Protein AF-A0A929MS91-F1 (afdb_monomer_lite)

Foldseek 3Di:
DAAEDQAFDLFVVVVLCVLPVDDHPYYHYNHDDPDQLLVLDEDDPVLLVLVLVVQVPDDWDQCVVCLVVCCVVSVHDSVNVVLSLVLCCQQQQWPADPRIIHGDDPVRGHPDDSCPGPSNVSSVRNNVRCVQRVVDDPVSVVVVSVVSVD

Sequence (150 aa):
QGLVLLEPPKQMSDFDQLVLGQDWQAFYLVLYAQESKYLAGLPQRADFAKLYRWLVSQEPFNLRARLAEISQGLAINPVQLKLMFHVFYEAGFVSIQEGQVAVQDASRHQNTNLEETAAYRAYQAAMDSEEALVFATLDQIKEYVKRIRS

Secondary structure (DSSP, 8-state):
-EEEESS--SSHHHHHHHHHSS--SEEEE----SS-HHHH-PPPHHHHHHHHHHHTTPPSEEHHHHHHHHHHHHT--HHHHHHHHHHHHHTTSEEEETTEEEEPPGGG-----GGGSHHHHHHHHHHHHHHHHTSS-HHHHHHHHHHHH-

Organism: Abiotrophia defectiva (NCBI:txid46125)

Structure (mmCIF, N/CA/C/O backbone):
data_AF-A0A929MS91-F1
#
_entry.id   AF-A0A929MS91-F1
#
loop_
_atom_site.group_PDB
_atom_site.id
_atom_site.type_symbol
_atom_site.label_atom_id
_atom_site.label_alt_id
_atom_site.label_comp_id
_atom_site.label_asym_id
_atom_site.label_entity_id
_atom_site.label_seq_id
_atom_site.pdbx_PDB_ins_code
_atom_site.Cartn_x
_atom_site.Cartn_y
_atom_site.Cartn_z
_atom_site.occupancy
_atom_site.B_iso_or_equiv
_atom_site.auth_seq_id
_atom_site.auth_comp_id
_atom_site.auth_asym_id
_atom_site.auth_atom_id
_atom_site.pdbx_PDB_model_num
ATOM 1 N N . GLN A 1 1 ? -16.829 -12.620 26.924 1.00 78.94 1 GLN A N 1
ATOM 2 C CA . GLN A 1 1 ? -15.657 -12.860 26.044 1.00 78.94 1 GLN A CA 1
ATOM 3 C C . GLN A 1 1 ? -15.252 -11.533 25.412 1.00 78.94 1 GLN A C 1
ATOM 5 O O . GLN A 1 1 ? -16.124 -10.686 25.231 1.00 78.94 1 GLN A O 1
ATOM 10 N N . GLY A 1 2 ? -13.960 -11.326 25.145 1.00 91.50 2 GLY A N 1
ATOM 11 C CA . GLY A 1 2 ? -13.440 -10.083 24.561 1.00 91.50 2 GLY A CA 1
ATOM 12 C C . GLY A 1 2 ? -12.755 -10.327 23.219 1.00 91.50 2 GLY A C 1
ATOM 13 O O . GLY A 1 2 ? -12.135 -11.374 23.042 1.00 91.50 2 GLY A O 1
ATOM 14 N N . LEU A 1 3 ? -12.870 -9.364 22.302 1.00 93.62 3 LEU A N 1
ATOM 15 C CA . LEU A 1 3 ? -12.164 -9.366 21.023 1.00 93.62 3 LEU A CA 1
ATOM 16 C C . LEU A 1 3 ? -10.785 -8.736 21.217 1.00 93.62 3 LEU A C 1
ATOM 18 O O . LEU A 1 3 ? -10.680 -7.629 21.747 1.00 93.62 3 LEU A O 1
ATOM 22 N N . VAL A 1 4 ? -9.735 -9.426 20.778 1.00 94.81 4 VAL A N 1
ATOM 23 C CA . VAL A 1 4 ? -8.357 -8.924 20.821 1.00 94.81 4 VAL A CA 1
ATOM 24 C C . VAL A 1 4 ? -7.850 -8.762 19.393 1.00 94.81 4 VAL A C 1
ATOM 26 O O . VAL A 1 4 ? -7.835 -9.734 18.640 1.00 94.81 4 VAL A O 1
ATOM 29 N N . LEU A 1 5 ? -7.417 -7.552 19.033 1.00 94.50 5 LEU A N 1
ATOM 30 C CA . LEU A 1 5 ? -6.787 -7.256 17.746 1.00 94.50 5 LEU A CA 1
ATOM 31 C C . LEU A 1 5 ? -5.347 -6.796 17.959 1.00 94.50 5 LEU A C 1
ATOM 33 O O . LEU A 1 5 ? -5.083 -5.746 18.552 1.00 94.50 5 LEU A O 1
ATOM 37 N N . LEU A 1 6 ? -4.416 -7.605 17.459 1.00 94.75 6 LEU A N 1
ATOM 38 C CA . LEU A 1 6 ? -2.981 -7.330 17.528 1.00 94.75 6 LEU A CA 1
ATOM 39 C C . LEU A 1 6 ? -2.488 -6.502 16.340 1.00 94.75 6 LEU A C 1
ATOM 41 O O . LEU A 1 6 ? -1.522 -5.763 16.479 1.00 94.75 6 LEU A O 1
ATOM 45 N N . GLU A 1 7 ? -3.184 -6.584 15.210 1.00 93.94 7 GLU A N 1
ATOM 46 C CA . GLU A 1 7 ? -2.875 -5.894 13.959 1.00 93.94 7 GLU A CA 1
ATOM 47 C C . GLU A 1 7 ? -4.171 -5.295 13.395 1.00 93.94 7 GLU A C 1
ATOM 49 O O . GLU A 1 7 ? -5.254 -5.838 13.662 1.00 93.94 7 GLU A O 1
ATOM 54 N N . PRO A 1 8 ? -4.102 -4.187 12.637 1.00 94.50 8 PRO A N 1
ATOM 55 C CA . PRO A 1 8 ? -5.259 -3.715 11.894 1.00 94.50 8 PRO A CA 1
ATOM 56 C C . PRO A 1 8 ? -5.697 -4.768 10.859 1.00 94.50 8 PRO A C 1
ATOM 58 O O . PRO A 1 8 ? -4.848 -5.423 10.245 1.00 94.50 8 PRO A O 1
ATOM 61 N N . PRO A 1 9 ? -7.011 -4.948 10.647 1.00 95.50 9 PRO A N 1
ATOM 62 C CA . PRO A 1 9 ? -7.514 -5.802 9.584 1.00 95.50 9 PRO A CA 1
ATOM 63 C C . PRO A 1 9 ? -7.093 -5.275 8.208 1.00 95.50 9 PRO A C 1
ATOM 65 O O . PRO A 1 9 ? -6.711 -4.120 8.033 1.00 95.50 9 PRO A O 1
ATOM 68 N N . LYS A 1 10 ? -7.165 -6.138 7.192 1.00 94.75 10 LYS A N 1
ATOM 69 C CA . LYS A 1 10 ? -6.790 -5.755 5.821 1.00 94.75 10 LYS A CA 1
ATOM 70 C C . LYS A 1 10 ? -7.783 -4.779 5.191 1.00 94.75 10 LYS A C 1
ATOM 72 O O . LYS A 1 10 ? -7.431 -4.088 4.245 1.00 94.75 10 LYS A O 1
ATOM 77 N N . GLN A 1 11 ? -9.012 -4.769 5.691 1.00 96.69 11 GLN A N 1
ATOM 78 C CA . GLN A 1 11 ? -10.108 -3.913 5.261 1.00 96.69 11 GLN A CA 1
ATOM 79 C C . GLN A 1 11 ? -11.139 -3.818 6.390 1.00 96.69 11 GLN A C 1
ATOM 81 O O . GLN A 1 11 ? -11.303 -4.754 7.177 1.00 96.69 11 GLN A O 1
ATOM 86 N N . MET A 1 12 ? -11.880 -2.713 6.447 1.00 96.81 12 MET A N 1
ATOM 87 C CA . MET A 1 12 ? -12.855 -2.484 7.520 1.00 96.81 12 MET A CA 1
ATOM 88 C C . MET A 1 12 ? -14.015 -3.483 7.529 1.00 96.81 12 MET A C 1
ATOM 90 O O . MET A 1 12 ? -14.523 -3.803 8.596 1.00 96.81 12 MET A O 1
ATOM 94 N N . SER A 1 13 ? -14.381 -4.068 6.389 1.00 96.56 13 SER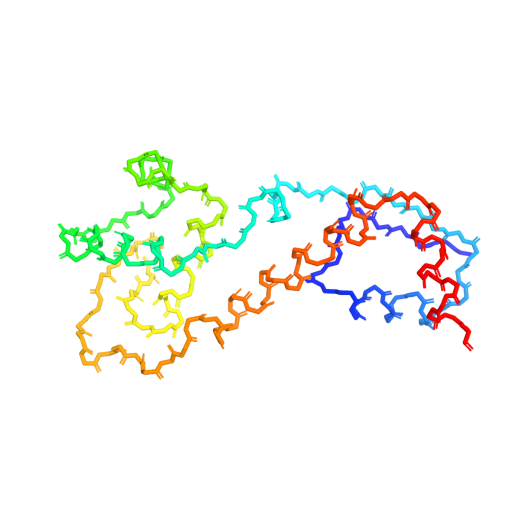 A N 1
ATOM 95 C CA . SER A 1 13 ? -15.419 -5.104 6.367 1.00 96.56 13 SER A CA 1
ATOM 96 C C . SER A 1 13 ? -15.039 -6.350 7.174 1.00 96.56 13 SER A C 1
ATOM 98 O O . SER A 1 13 ? -15.921 -7.024 7.698 1.00 96.56 13 SER A O 1
ATOM 100 N N . ASP A 1 14 ? -13.743 -6.655 7.310 1.00 96.38 14 ASP A N 1
ATOM 101 C CA . ASP A 1 14 ? -13.286 -7.767 8.151 1.00 96.38 14 ASP A CA 1
ATOM 102 C C . ASP A 1 14 ? -13.469 -7.418 9.638 1.00 96.38 14 ASP A C 1
ATOM 104 O O . ASP A 1 14 ? -13.872 -8.264 10.436 1.00 96.38 14 ASP A O 1
ATOM 108 N N . PHE A 1 15 ? -13.227 -6.154 10.010 1.00 96.12 15 PHE A N 1
ATOM 109 C CA . PHE A 1 15 ? -13.526 -5.649 11.351 1.00 96.12 15 PHE A CA 1
ATOM 110 C C . PHE A 1 15 ? -15.021 -5.749 11.653 1.00 96.12 15 PHE A C 1
ATOM 112 O O . PHE A 1 15 ? -15.399 -6.285 12.693 1.00 96.12 15 PHE A O 1
ATOM 119 N N . ASP A 1 16 ? -15.866 -5.299 10.725 1.00 96.56 16 ASP A N 1
ATOM 120 C CA . ASP A 1 16 ? -17.321 -5.319 10.872 1.00 96.56 16 ASP A CA 1
ATOM 121 C C . ASP A 1 16 ? -17.833 -6.741 11.107 1.00 96.56 16 ASP A C 1
ATOM 123 O O . ASP A 1 16 ? -18.586 -6.988 12.049 1.00 96.56 16 ASP A O 1
ATOM 127 N N . GLN A 1 17 ? -17.366 -7.704 10.309 1.00 95.88 17 GLN A N 1
ATOM 128 C CA . GLN A 1 17 ? -17.727 -9.113 10.474 1.00 95.88 17 GLN A CA 1
ATOM 129 C C . GLN A 1 17 ? -17.330 -9.656 11.851 1.00 95.88 17 GLN A C 1
ATOM 131 O O . GLN A 1 17 ? -18.125 -10.351 12.484 1.00 95.88 17 GLN A O 1
ATOM 136 N N . LEU A 1 18 ? -16.135 -9.317 12.348 1.00 94.50 18 LEU A N 1
ATOM 137 C CA . LEU A 1 18 ? -15.702 -9.716 13.688 1.00 94.50 18 LEU A CA 1
ATOM 138 C C . LEU A 1 18 ? -16.573 -9.076 14.773 1.00 94.50 18 LEU A C 1
ATOM 140 O O . LEU A 1 18 ? -16.997 -9.767 15.697 1.00 94.50 18 LEU A O 1
ATOM 144 N N . VAL A 1 19 ? -16.861 -7.776 14.668 1.00 94.50 19 VAL A N 1
ATOM 145 C CA . VAL A 1 19 ? -17.656 -7.026 15.655 1.00 94.50 19 VAL A CA 1
ATOM 146 C C . VAL A 1 19 ? -19.101 -7.524 15.724 1.00 94.50 19 VAL A C 1
ATOM 148 O O . VAL A 1 19 ? -19.666 -7.556 16.821 1.00 94.50 19 VAL A O 1
ATOM 151 N N . LEU A 1 20 ? -19.686 -7.879 14.575 1.00 94.88 20 LEU A N 1
ATOM 152 C CA . LEU A 1 20 ? -21.086 -8.295 14.433 1.00 94.88 20 LEU A CA 1
ATOM 153 C C . LEU A 1 20 ? -21.298 -9.801 14.597 1.00 94.88 20 LEU A C 1
ATOM 155 O O . LEU A 1 20 ? -22.406 -10.229 14.908 1.00 94.88 20 LEU A O 1
ATOM 159 N N . GLY A 1 21 ? -20.252 -10.610 14.427 1.00 93.50 21 GLY A N 1
ATOM 160 C CA . GLY A 1 21 ? -20.334 -12.064 14.570 1.00 93.50 21 GLY A CA 1
ATOM 161 C C . GLY A 1 21 ? -20.622 -12.539 15.997 1.00 93.50 21 GLY A C 1
ATOM 162 O O . GLY A 1 21 ? -21.024 -13.685 16.189 1.00 93.50 21 GLY A O 1
ATOM 163 N N . GLN A 1 22 ? -20.427 -11.680 17.003 1.00 90.88 22 GLN A N 1
ATOM 164 C CA . GLN A 1 22 ? -20.668 -12.007 18.405 1.00 90.88 22 GLN A CA 1
ATOM 165 C C . GLN A 1 22 ? -20.946 -10.759 19.253 1.00 90.88 22 GLN A C 1
ATOM 167 O O . GLN A 1 22 ? -20.420 -9.672 19.007 1.00 90.88 22 GLN A O 1
ATOM 172 N N . ASP A 1 23 ? -21.707 -10.937 20.335 1.00 91.31 23 ASP A N 1
ATOM 173 C CA . ASP A 1 23 ? -21.836 -9.924 21.380 1.00 91.31 23 ASP A CA 1
ATOM 174 C C . ASP A 1 23 ? -20.590 -9.877 22.290 1.00 91.31 23 ASP A C 1
ATOM 176 O O . ASP A 1 23 ? -20.481 -10.549 23.323 1.00 91.31 23 ASP A O 1
ATOM 180 N N . TRP A 1 24 ? -19.587 -9.119 21.847 1.00 94.25 24 TRP A N 1
ATOM 181 C CA . TRP A 1 24 ? -18.357 -8.876 22.602 1.00 94.25 24 TRP A CA 1
ATOM 182 C C . TRP A 1 24 ? -18.583 -7.940 23.790 1.00 94.25 24 TRP A C 1
ATOM 184 O O . TRP A 1 24 ? -19.102 -6.835 23.629 1.00 94.25 24 TRP A O 1
ATOM 194 N N . GLN A 1 25 ? -18.078 -8.344 24.959 1.00 92.75 25 GLN A N 1
ATOM 195 C CA . GLN A 1 25 ? -18.138 -7.557 26.199 1.00 92.75 25 GLN A CA 1
ATOM 196 C C . GLN A 1 25 ? -17.006 -6.527 26.310 1.00 92.75 25 GLN A C 1
ATOM 198 O O . GLN A 1 25 ? -17.111 -5.569 27.071 1.00 92.75 25 GLN A O 1
ATOM 203 N N . ALA A 1 26 ? -15.905 -6.744 25.589 1.00 93.25 26 ALA A N 1
ATOM 204 C CA . ALA A 1 26 ? -14.732 -5.882 25.609 1.00 93.25 26 ALA A CA 1
ATOM 205 C C . ALA A 1 26 ? -13.957 -5.981 24.291 1.00 93.25 26 ALA A C 1
ATOM 207 O O . ALA A 1 26 ? -13.956 -7.030 23.643 1.00 93.25 26 ALA A O 1
ATOM 208 N N . PHE A 1 27 ? -13.262 -4.898 23.948 1.00 93.88 27 PHE A N 1
ATOM 209 C CA . PHE A 1 27 ? -12.343 -4.805 22.817 1.00 93.88 27 PHE A CA 1
ATOM 210 C C . PHE A 1 27 ? -10.956 -4.421 23.337 1.00 93.88 27 PHE A C 1
ATOM 212 O O . PHE A 1 27 ? -10.825 -3.440 24.069 1.00 93.88 27 PHE A O 1
ATOM 219 N N . TYR A 1 28 ? -9.931 -5.176 22.951 1.00 94.44 28 TYR A N 1
ATOM 220 C CA . TYR A 1 28 ? -8.531 -4.906 23.270 1.00 94.44 28 TYR A CA 1
ATOM 221 C C . TYR A 1 28 ? -7.767 -4.681 21.966 1.00 94.44 28 TYR A C 1
ATOM 223 O O . TYR A 1 28 ? -7.564 -5.615 21.190 1.00 94.44 28 TYR A O 1
ATOM 231 N N . LEU A 1 29 ? -7.380 -3.431 21.713 1.00 93.56 29 LEU A N 1
ATOM 232 C CA . LEU A 1 29 ? -6.786 -2.992 20.452 1.00 93.56 29 LEU A CA 1
ATOM 233 C C . LEU A 1 29 ? -5.319 -2.608 20.681 1.00 93.56 29 LEU A C 1
ATOM 235 O O . LEU A 1 29 ? -5.044 -1.605 21.334 1.00 93.56 29 LEU A O 1
ATOM 239 N N . VAL A 1 30 ? -4.392 -3.423 20.171 1.00 92.19 30 VAL A N 1
ATOM 240 C CA . VAL A 1 30 ? -2.942 -3.135 20.164 1.00 92.19 30 VAL A CA 1
ATOM 241 C C . VAL A 1 30 ? -2.504 -2.605 18.797 1.00 92.19 30 VAL A C 1
ATOM 243 O O . VAL A 1 30 ? -1.705 -1.678 18.736 1.00 92.19 30 VAL A O 1
ATOM 246 N N . LEU A 1 31 ? -3.069 -3.167 17.722 1.00 90.75 31 LEU A N 1
ATOM 247 C CA . LEU A 1 31 ? -3.003 -2.676 16.338 1.00 90.75 31 LEU A CA 1
ATOM 248 C C . LEU A 1 31 ? -1.610 -2.217 15.871 1.00 90.75 31 LEU A C 1
ATOM 250 O O . LEU A 1 31 ? -1.408 -1.080 15.447 1.00 90.75 31 LEU A O 1
ATOM 254 N N . TYR A 1 32 ? -0.641 -3.126 15.909 1.00 88.62 32 TYR A N 1
ATOM 255 C CA . TYR A 1 32 ? 0.691 -2.872 15.381 1.00 88.62 32 TYR A CA 1
ATOM 256 C C . TYR A 1 32 ? 0.702 -2.934 13.846 1.00 88.62 32 TYR A C 1
ATOM 258 O O . TYR A 1 32 ? 0.351 -3.952 13.254 1.00 88.62 32 TYR A O 1
ATOM 266 N N . ALA A 1 33 ? 1.149 -1.855 13.200 1.00 87.12 33 ALA A N 1
ATOM 267 C CA . ALA A 1 33 ? 1.402 -1.805 11.762 1.00 87.12 33 ALA A CA 1
ATOM 268 C C . ALA A 1 33 ? 2.913 -1.682 11.510 1.00 87.12 33 ALA A C 1
ATOM 270 O O . ALA A 1 33 ? 3.488 -0.607 11.673 1.00 87.12 33 ALA A O 1
ATOM 271 N N . GLN A 1 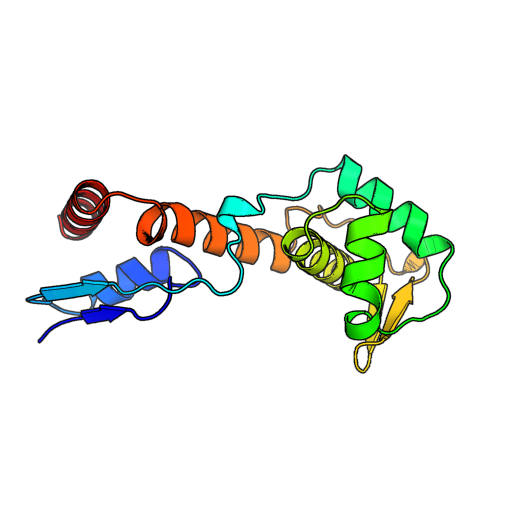34 ? 3.562 -2.786 11.116 1.00 84.94 34 GLN A N 1
ATOM 272 C CA . GLN A 1 34 ? 5.017 -2.826 10.891 1.00 84.94 34 GLN A CA 1
ATOM 273 C C . GLN A 1 34 ? 5.47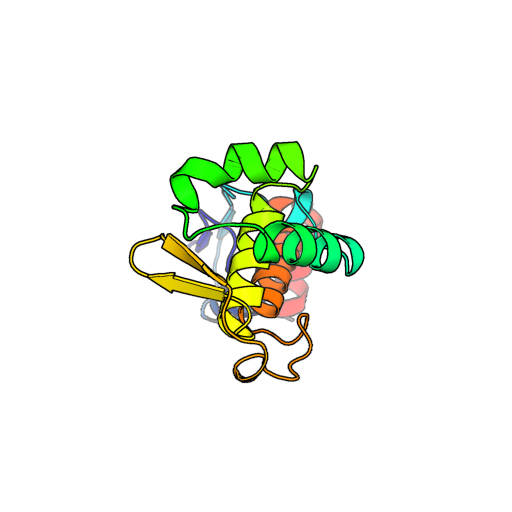8 -1.805 9.838 1.00 84.94 34 GLN A C 1
ATOM 275 O O . GLN A 1 34 ? 6.492 -1.133 10.013 1.00 84.94 34 GLN A O 1
ATOM 280 N N . GLU A 1 35 ? 4.719 -1.687 8.749 1.00 89.81 35 GLU A N 1
ATOM 281 C CA . GLU A 1 35 ? 4.898 -0.679 7.707 1.00 89.81 35 GLU A CA 1
ATOM 282 C C . GLU A 1 35 ? 3.571 0.058 7.538 1.00 89.81 35 GLU A C 1
ATOM 284 O O . GLU A 1 35 ? 2.613 -0.510 7.003 1.00 89.81 35 GLU A O 1
ATOM 289 N N . SER A 1 36 ? 3.506 1.304 8.020 1.00 94.06 36 SER A N 1
ATOM 290 C CA . SER A 1 36 ? 2.276 2.087 7.919 1.00 94.06 36 SER A CA 1
ATOM 291 C C . SER A 1 36 ? 2.042 2.540 6.483 1.00 94.06 36 SER A C 1
ATOM 293 O O . SER A 1 36 ? 2.820 3.317 5.922 1.00 94.06 36 SER A O 1
ATOM 295 N N . LYS A 1 37 ? 0.942 2.064 5.904 1.00 96.12 37 LYS A N 1
ATOM 296 C CA . LYS A 1 37 ? 0.452 2.491 4.592 1.00 96.12 37 LYS A CA 1
ATOM 297 C C . LYS A 1 37 ? -0.182 3.870 4.681 1.00 96.12 37 LYS A C 1
ATOM 299 O O . LYS A 1 37 ? 0.008 4.660 3.769 1.00 96.12 37 LYS A O 1
ATOM 304 N N . TYR A 1 38 ? -0.842 4.188 5.798 1.00 96.06 38 TYR A N 1
ATOM 305 C CA . TYR A 1 38 ? -1.431 5.512 6.023 1.00 96.06 38 TYR A CA 1
ATOM 306 C C . TYR A 1 38 ? -0.380 6.622 6.005 1.00 96.06 38 TYR A C 1
ATOM 308 O O . TYR A 1 38 ? -0.520 7.597 5.272 1.00 96.06 38 TYR A O 1
ATOM 316 N N . LEU A 1 39 ? 0.729 6.442 6.731 1.00 95.94 39 LEU A N 1
ATOM 317 C CA . LEU A 1 39 ? 1.821 7.421 6.721 1.00 95.94 39 LEU A CA 1
ATOM 318 C C . LEU A 1 39 ? 2.593 7.446 5.398 1.00 95.94 39 LEU A C 1
ATOM 320 O O . LEU A 1 39 ? 3.149 8.480 5.035 1.00 95.94 39 LEU A O 1
ATOM 324 N N . ALA A 1 40 ? 2.668 6.314 4.695 1.00 96.50 40 ALA A N 1
ATOM 325 C CA . ALA A 1 40 ? 3.318 6.250 3.392 1.00 96.50 40 ALA A CA 1
ATOM 326 C C . ALA A 1 40 ? 2.478 6.910 2.286 1.00 96.50 40 ALA A C 1
ATOM 328 O O . ALA A 1 40 ? 3.055 7.497 1.374 1.00 96.50 40 ALA A O 1
ATOM 329 N N . GLY A 1 41 ? 1.148 6.836 2.376 1.00 96.50 41 GLY A N 1
ATOM 330 C CA . GLY A 1 41 ? 0.204 7.358 1.391 1.00 96.50 41 GLY A CA 1
ATOM 331 C C . GLY A 1 41 ? 0.223 6.599 0.060 1.00 96.50 41 GLY A C 1
ATOM 332 O O . GLY A 1 41 ? 0.994 5.663 -0.150 1.00 96.50 41 GLY A O 1
ATOM 333 N N . LEU A 1 42 ? -0.602 7.039 -0.890 1.00 96.62 42 LEU A N 1
ATOM 334 C CA . LEU A 1 42 ? -0.658 6.452 -2.231 1.00 96.62 42 LEU A CA 1
ATOM 335 C C . LEU A 1 42 ? 0.399 7.039 -3.178 1.00 96.62 42 LEU A C 1
ATOM 337 O O . LEU A 1 42 ? 0.612 8.257 -3.171 1.00 96.62 42 LEU A O 1
ATOM 341 N N . PRO A 1 43 ? 1.001 6.212 -4.053 1.00 96.31 43 PRO A N 1
ATOM 342 C CA . PRO A 1 43 ? 1.827 6.707 -5.144 1.00 96.31 43 PRO A CA 1
ATOM 343 C C . PRO A 1 43 ? 0.982 7.526 -6.124 1.00 96.31 43 PRO A C 1
ATOM 345 O O . PRO A 1 43 ? -0.145 7.161 -6.464 1.00 96.31 43 PRO A O 1
ATOM 348 N N . GLN A 1 44 ? 1.551 8.620 -6.616 1.00 94.00 44 GLN A N 1
ATOM 349 C CA . GLN A 1 44 ? 0.929 9.473 -7.621 1.00 94.00 44 GLN A CA 1
ATOM 350 C C . GLN A 1 44 ? 1.254 8.975 -9.033 1.00 94.00 44 GLN A C 1
ATOM 352 O O . GLN A 1 44 ? 2.248 8.285 -9.272 1.00 94.00 44 GLN A O 1
ATOM 357 N N . ARG A 1 45 ? 0.475 9.409 -10.033 1.00 92.19 45 ARG A N 1
ATOM 358 C CA . ARG A 1 45 ? 0.749 9.095 -11.451 1.00 92.19 45 ARG A CA 1
ATOM 359 C C . ARG A 1 45 ? 2.181 9.459 -11.878 1.00 92.19 45 ARG A C 1
ATOM 361 O O . ARG A 1 45 ? 2.786 8.760 -12.691 1.00 92.19 45 ARG A O 1
ATOM 368 N N . ALA A 1 46 ? 2.730 10.541 -11.322 1.00 95.38 46 ALA A N 1
ATOM 369 C CA . ALA A 1 46 ? 4.106 10.968 -11.569 1.00 95.38 46 ALA A CA 1
ATOM 370 C C . ALA A 1 46 ? 5.146 9.966 -11.035 1.00 95.38 46 ALA A C 1
ATOM 372 O O . ALA A 1 46 ? 6.161 9.745 -11.703 1.00 95.38 46 ALA A O 1
ATOM 373 N N . ASP A 1 47 ? 4.877 9.324 -9.896 1.00 96.94 47 ASP A N 1
ATOM 374 C CA . ASP A 1 47 ? 5.754 8.313 -9.300 1.00 96.94 47 ASP A CA 1
ATOM 375 C C . ASP A 1 47 ? 5.803 7.070 -10.182 1.00 96.94 47 ASP A C 1
ATOM 377 O O . ASP A 1 47 ? 6.887 6.591 -10.514 1.00 96.94 47 ASP A O 1
ATOM 381 N N . PHE A 1 48 ? 4.648 6.591 -10.658 1.00 96.50 48 PHE A N 1
ATOM 382 C CA . PHE A 1 48 ? 4.593 5.461 -11.591 1.00 96.50 48 PHE A CA 1
ATOM 383 C C . PHE A 1 48 ? 5.373 5.748 -12.872 1.00 96.50 48 PHE A C 1
ATOM 385 O O . PHE A 1 48 ? 6.193 4.936 -13.300 1.00 96.50 48 PHE A O 1
ATOM 392 N N . ALA A 1 49 ? 5.192 6.934 -13.456 1.00 95.06 49 ALA A N 1
ATOM 393 C CA . ALA A 1 49 ? 5.951 7.335 -14.634 1.00 95.06 49 ALA A CA 1
ATOM 394 C C . ALA A 1 49 ? 7.465 7.397 -14.351 1.00 95.06 49 ALA A C 1
ATOM 396 O O . ALA A 1 49 ? 8.273 7.034 -15.208 1.00 95.06 49 ALA A O 1
ATOM 397 N N . LYS A 1 50 ? 7.861 7.849 -13.154 1.00 96.88 50 LYS A N 1
ATOM 398 C CA . LYS A 1 50 ? 9.260 7.900 -12.713 1.00 96.88 50 LYS A CA 1
ATOM 399 C C . LYS A 1 50 ? 9.858 6.500 -12.565 1.00 96.88 50 LYS A C 1
ATOM 401 O O . LYS A 1 50 ? 10.935 6.260 -13.109 1.00 96.88 50 LYS A O 1
ATOM 406 N N . LEU A 1 51 ? 9.150 5.582 -11.908 1.00 97.56 51 LEU A N 1
ATOM 407 C CA . LEU A 1 51 ? 9.578 4.192 -11.751 1.00 97.56 51 LEU A CA 1
ATOM 408 C C . LEU A 1 51 ? 9.681 3.480 -13.101 1.00 97.56 51 LEU A C 1
ATOM 410 O O . LEU A 1 51 ? 10.681 2.820 -13.356 1.00 97.56 51 LEU A O 1
ATOM 414 N N . TYR A 1 52 ? 8.695 3.650 -13.986 1.00 95.38 52 TYR A N 1
ATOM 415 C CA . TYR A 1 52 ? 8.711 3.022 -15.308 1.00 95.38 52 TYR A CA 1
ATOM 416 C C . TYR A 1 52 ? 9.909 3.483 -16.152 1.00 95.38 52 TYR A C 1
ATOM 418 O O . TYR A 1 52 ? 10.627 2.655 -16.707 1.00 95.38 52 TYR A O 1
ATOM 426 N N . ARG A 1 53 ? 10.191 4.795 -16.193 1.00 95.25 53 ARG A N 1
ATOM 427 C CA . ARG A 1 53 ? 11.374 5.330 -16.895 1.00 95.25 53 ARG A CA 1
ATOM 428 C C . ARG A 1 53 ? 12.688 4.797 -16.337 1.00 95.25 53 ARG A C 1
ATOM 430 O O . ARG A 1 53 ? 13.626 4.592 -17.097 1.00 95.25 53 ARG A O 1
ATOM 437 N N . TRP A 1 54 ? 12.769 4.617 -15.022 1.00 96.50 54 TRP A N 1
ATOM 438 C CA . TRP A 1 54 ? 13.942 4.015 -14.403 1.00 96.50 54 TRP A CA 1
ATOM 439 C C . TRP A 1 54 ? 14.054 2.531 -14.766 1.00 96.50 54 TRP A C 1
ATOM 441 O O . TRP A 1 54 ? 15.135 2.083 -15.124 1.00 96.50 54 TRP A O 1
ATOM 451 N N . LEU A 1 55 ? 12.941 1.794 -14.753 1.00 96.00 55 LEU A N 1
ATOM 452 C CA . LEU A 1 55 ? 12.887 0.356 -15.012 1.00 96.00 55 LEU A CA 1
ATOM 453 C C . LEU A 1 55 ? 13.354 -0.042 -16.410 1.00 96.00 55 LEU A C 1
ATOM 455 O O . LEU A 1 55 ? 14.102 -1.005 -16.537 1.00 96.00 55 LEU A O 1
ATOM 459 N N . VAL A 1 56 ? 12.942 0.690 -17.448 1.00 93.25 56 VAL A N 1
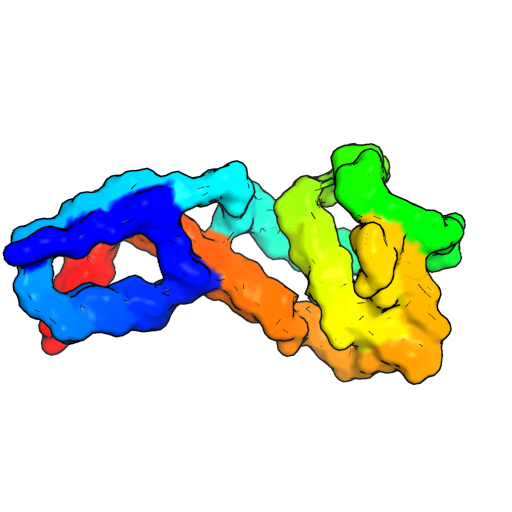ATOM 460 C CA . VAL A 1 56 ? 13.266 0.341 -18.846 1.00 93.25 56 VAL A CA 1
ATOM 461 C C . VAL A 1 56 ? 14.767 0.363 -19.161 1.00 93.25 56 VAL A C 1
ATOM 463 O O . VAL A 1 56 ? 15.170 -0.165 -20.192 1.00 93.25 56 VAL A O 1
ATOM 466 N N . SER A 1 57 ? 15.597 0.961 -18.299 1.00 92.75 57 SER A N 1
ATOM 467 C CA . SER A 1 57 ? 17.060 0.962 -18.432 1.00 92.75 57 SER A CA 1
ATOM 468 C C . SER A 1 57 ? 17.770 -0.060 -17.540 1.00 92.75 57 SER A C 1
ATOM 470 O O . SER A 1 57 ? 18.999 -0.088 -17.525 1.00 92.75 57 SER A O 1
ATOM 472 N N . GLN A 1 58 ? 17.034 -0.874 -16.777 1.00 94.75 58 GLN A N 1
ATOM 473 C CA . GLN A 1 58 ? 17.616 -1.850 -15.857 1.00 94.75 58 GLN A CA 1
ATOM 474 C C . GLN A 1 58 ? 17.694 -3.245 -16.478 1.00 94.75 58 GLN A C 1
ATOM 476 O O . GLN A 1 58 ? 16.734 -3.736 -17.072 1.00 94.75 58 GLN A O 1
ATOM 481 N N . GLU A 1 59 ? 18.813 -3.923 -16.239 1.00 94.56 59 GLU A N 1
ATOM 482 C CA . GLU A 1 59 ? 18.886 -5.382 -16.331 1.00 94.56 59 GLU A CA 1
ATOM 483 C C . GLU A 1 59 ? 18.099 -6.038 -15.181 1.00 94.56 59 GLU A C 1
ATOM 485 O O . GLU A 1 59 ? 17.856 -5.378 -14.163 1.00 94.56 59 GLU A O 1
ATOM 490 N N . PRO A 1 60 ? 17.704 -7.324 -15.296 1.00 96.06 60 PRO A N 1
ATOM 491 C CA . PRO A 1 60 ? 17.027 -8.035 -14.218 1.00 96.06 60 PRO A CA 1
ATOM 492 C C . PRO A 1 60 ? 17.767 -7.924 -12.881 1.00 96.06 60 PRO A C 1
ATOM 494 O O . PRO A 1 60 ? 18.976 -8.138 -12.802 1.00 96.06 60 PRO A O 1
ATOM 497 N N . PHE A 1 61 ? 17.045 -7.592 -11.811 1.00 96.25 61 PHE A N 1
ATOM 498 C CA . PHE A 1 61 ? 17.657 -7.309 -10.510 1.00 96.25 61 PHE A CA 1
ATOM 499 C C . PHE A 1 61 ? 16.843 -7.866 -9.346 1.00 96.25 61 PHE A C 1
ATOM 501 O O . PHE A 1 61 ? 15.624 -7.986 -9.416 1.00 96.25 61 PHE A O 1
ATOM 508 N N . ASN A 1 62 ? 17.508 -8.153 -8.225 1.00 96.69 62 ASN A N 1
ATOM 509 C CA . ASN A 1 62 ? 16.827 -8.568 -7.001 1.00 96.69 62 ASN A CA 1
ATOM 510 C C . ASN A 1 62 ? 16.183 -7.360 -6.298 1.00 96.69 62 ASN A C 1
ATOM 512 O O . ASN A 1 62 ? 16.887 -6.481 -5.792 1.00 96.69 62 ASN A O 1
ATOM 516 N N . LEU A 1 63 ? 14.848 -7.330 -6.228 1.00 94.81 63 LEU A N 1
ATOM 517 C CA . LEU A 1 63 ? 14.119 -6.205 -5.636 1.00 94.81 63 LEU A CA 1
ATOM 518 C C . LEU A 1 63 ? 14.436 -6.024 -4.153 1.00 94.81 63 LEU A C 1
ATOM 520 O O . LEU A 1 63 ? 14.611 -4.898 -3.705 1.00 94.81 63 LEU A O 1
ATOM 524 N N . AR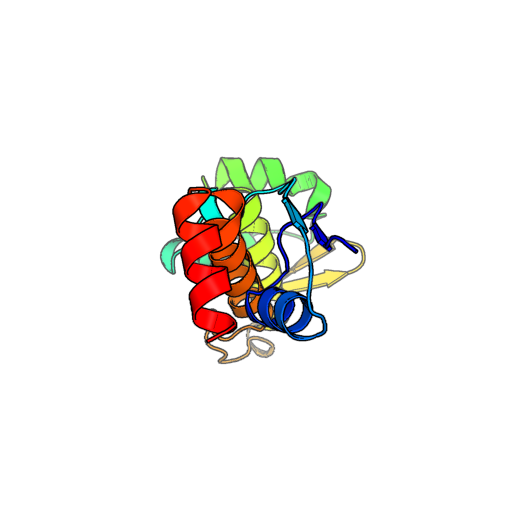G A 1 64 ? 14.543 -7.113 -3.384 1.00 93.31 64 ARG A N 1
ATOM 525 C CA . ARG A 1 64 ? 14.804 -7.028 -1.938 1.00 93.31 64 ARG A CA 1
ATOM 526 C C . ARG A 1 64 ? 16.168 -6.405 -1.655 1.00 93.31 64 ARG A C 1
ATOM 528 O O . ARG A 1 64 ? 16.274 -5.585 -0.752 1.00 93.31 64 ARG A O 1
ATOM 535 N N . ALA A 1 65 ? 17.177 -6.764 -2.446 1.00 95.56 65 ALA A N 1
ATOM 536 C CA . ALA A 1 65 ? 18.529 -6.234 -2.302 1.00 95.56 65 ALA A CA 1
ATOM 537 C C . ALA A 1 65 ? 18.627 -4.746 -2.681 1.00 95.56 65 ALA A C 1
ATOM 539 O O . ALA A 1 65 ? 19.400 -4.014 -2.070 1.00 95.56 65 ALA A O 1
ATOM 540 N N . ARG A 1 66 ? 17.839 -4.294 -3.667 1.00 96.06 66 ARG A N 1
ATOM 541 C CA . ARG A 1 66 ? 17.923 -2.926 -4.206 1.00 96.06 66 ARG A CA 1
ATOM 542 C C . ARG A 1 66 ? 16.819 -1.980 -3.735 1.00 96.06 66 ARG A C 1
ATOM 544 O O . ARG A 1 66 ? 16.883 -0.797 -4.041 1.00 96.06 66 ARG A O 1
ATOM 551 N N . LEU A 1 67 ? 15.820 -2.442 -2.979 1.00 95.69 67 LEU A N 1
ATOM 552 C CA . LEU A 1 67 ? 14.652 -1.625 -2.616 1.00 95.69 67 LEU A CA 1
ATOM 553 C C . LEU A 1 67 ? 15.042 -0.286 -1.971 1.00 95.69 67 LEU A C 1
ATOM 555 O O . LEU A 1 67 ? 14.498 0.750 -2.346 1.00 95.69 67 LEU A O 1
ATOM 559 N N . ALA A 1 68 ? 15.992 -0.303 -1.031 1.00 96.44 68 ALA A N 1
ATOM 560 C CA . ALA A 1 68 ? 16.456 0.904 -0.348 1.00 96.44 68 ALA A CA 1
ATOM 561 C C . ALA A 1 68 ? 17.178 1.872 -1.302 1.00 96.44 68 ALA A C 1
ATOM 563 O O . ALA A 1 68 ? 16.907 3.070 -1.276 1.00 96.44 68 ALA A O 1
ATOM 564 N N . GLU A 1 69 ? 18.041 1.349 -2.177 1.00 97.62 69 GLU A N 1
ATOM 565 C CA . GLU A 1 69 ? 18.750 2.119 -3.207 1.00 97.62 69 GLU A CA 1
ATOM 566 C C . GLU A 1 69 ? 17.759 2.790 -4.170 1.00 97.62 69 GLU A C 1
ATOM 568 O O . GLU A 1 69 ? 17.842 3.991 -4.420 1.00 97.62 69 GLU A O 1
ATOM 573 N N . ILE A 1 70 ? 16.776 2.031 -4.664 1.00 97.75 70 ILE A N 1
ATOM 574 C CA . ILE A 1 70 ? 15.763 2.517 -5.610 1.00 97.75 70 ILE A CA 1
ATOM 575 C C . ILE A 1 70 ? 14.870 3.565 -4.942 1.00 97.75 70 ILE A C 1
ATOM 577 O O . ILE A 1 70 ? 14.607 4.615 -5.524 1.00 97.75 70 ILE A O 1
ATOM 581 N N . SER A 1 71 ? 14.428 3.304 -3.709 1.00 97.94 71 SER A N 1
ATOM 582 C CA . SER A 1 71 ? 13.628 4.240 -2.913 1.00 97.94 71 SER A CA 1
ATOM 583 C C . SER A 1 71 ? 14.347 5.580 -2.740 1.00 97.94 71 SER A C 1
ATOM 585 O O . SER A 1 71 ? 13.752 6.626 -3.004 1.00 97.94 71 SER A O 1
ATOM 587 N N . GLN A 1 72 ? 15.637 5.560 -2.393 1.00 97.75 72 GLN A N 1
ATOM 588 C CA . GLN A 1 72 ? 16.451 6.771 -2.258 1.00 97.75 72 GLN A CA 1
ATOM 589 C C . GLN A 1 72 ? 16.666 7.476 -3.602 1.00 97.75 72 GLN A C 1
ATOM 591 O O . GLN A 1 72 ? 16.406 8.673 -3.711 1.00 97.75 72 GLN A O 1
ATOM 596 N N . GLY A 1 73 ? 17.085 6.747 -4.641 1.00 97.56 73 GLY A N 1
ATOM 597 C CA . GLY A 1 73 ? 17.369 7.317 -5.961 1.00 97.56 73 GLY A CA 1
ATOM 598 C C . GLY A 1 73 ? 16.135 7.913 -6.642 1.00 97.56 73 GLY A C 1
ATOM 599 O O . GLY A 1 73 ? 16.226 8.923 -7.343 1.00 97.56 73 GLY A O 1
ATOM 600 N N . LEU A 1 74 ? 14.959 7.328 -6.408 1.00 97.25 74 LEU A N 1
ATOM 601 C CA . LEU A 1 74 ? 13.694 7.844 -6.921 1.00 97.25 74 LEU A CA 1
ATOM 602 C C . LEU A 1 74 ? 12.973 8.769 -5.938 1.00 97.25 74 LEU A C 1
ATOM 604 O O . LEU A 1 74 ? 11.963 9.346 -6.331 1.00 97.25 74 LEU A O 1
ATOM 608 N N . ALA A 1 75 ? 13.481 8.976 -4.724 1.00 97.12 75 ALA A N 1
ATOM 609 C CA . ALA A 1 75 ? 12.809 9.744 -3.674 1.00 97.12 75 ALA A CA 1
ATOM 610 C C . ALA A 1 75 ? 11.335 9.320 -3.473 1.00 97.12 75 ALA A C 1
ATOM 612 O O . ALA A 1 75 ? 10.452 10.164 -3.351 1.00 97.12 75 ALA A O 1
ATOM 613 N N . ILE A 1 76 ? 11.079 8.008 -3.483 1.00 97.81 76 ILE A N 1
ATOM 614 C CA . ILE A 1 76 ? 9.756 7.398 -3.274 1.00 97.81 76 ILE A CA 1
ATOM 615 C C . ILE A 1 76 ? 9.811 6.610 -1.970 1.00 97.81 76 ILE A C 1
ATOM 617 O O . ILE A 1 76 ? 10.788 5.899 -1.725 1.00 97.81 76 ILE A O 1
ATOM 621 N N . ASN A 1 77 ? 8.770 6.699 -1.139 1.00 97.50 77 ASN A N 1
ATOM 622 C CA . ASN A 1 77 ? 8.706 5.944 0.110 1.00 97.50 77 ASN A CA 1
ATOM 623 C C . ASN A 1 77 ? 8.836 4.427 -0.171 1.00 97.50 77 ASN A C 1
ATOM 625 O O . ASN A 1 77 ? 8.197 3.923 -1.096 1.00 97.50 77 ASN A O 1
ATOM 629 N N . PRO A 1 78 ? 9.627 3.659 0.600 1.00 96.88 78 PRO A N 1
ATOM 630 C CA . PRO A 1 78 ? 9.833 2.235 0.329 1.00 96.88 78 PRO A CA 1
ATOM 631 C C . PRO A 1 78 ? 8.535 1.410 0.371 1.00 96.88 78 PRO A C 1
ATOM 633 O O . PRO A 1 78 ? 8.406 0.446 -0.381 1.00 96.88 78 PRO A O 1
ATOM 636 N N . VAL A 1 79 ? 7.556 1.795 1.196 1.00 97.00 79 VAL A N 1
ATOM 637 C CA . VAL A 1 79 ? 6.237 1.145 1.279 1.00 97.00 79 VAL A CA 1
ATOM 638 C C . VAL A 1 79 ? 5.426 1.410 0.004 1.00 97.00 79 VAL A C 1
ATOM 640 O O . VAL A 1 79 ? 4.866 0.474 -0.568 1.00 97.00 79 VAL A O 1
ATOM 643 N N . GLN A 1 80 ? 5.427 2.652 -0.494 1.00 97.56 80 GLN A N 1
ATOM 644 C CA . GLN A 1 80 ? 4.825 2.998 -1.790 1.00 97.56 80 GLN A CA 1
ATOM 645 C C . GLN A 1 80 ? 5.510 2.253 -2.934 1.00 97.56 80 GLN A C 1
ATOM 647 O O . GLN A 1 80 ? 4.851 1.697 -3.806 1.00 97.56 80 GLN A O 1
ATOM 652 N N . LEU A 1 81 ? 6.840 2.188 -2.914 1.00 97.75 81 LEU A N 1
ATOM 653 C CA . LEU A 1 81 ? 7.613 1.531 -3.957 1.00 97.75 81 LEU A CA 1
ATOM 654 C C . LEU A 1 81 ? 7.264 0.038 -4.063 1.00 97.75 81 LEU A C 1
ATOM 656 O O . LEU A 1 81 ? 7.075 -0.466 -5.169 1.00 97.75 81 LEU A O 1
ATOM 660 N N . LYS A 1 82 ? 7.108 -0.662 -2.929 1.00 96.88 82 LYS A N 1
ATOM 661 C CA . LYS A 1 82 ? 6.632 -2.058 -2.913 1.00 96.88 82 LYS A CA 1
ATOM 662 C C . LYS A 1 82 ? 5.260 -2.203 -3.570 1.00 96.88 82 LYS A C 1
ATOM 664 O O . LYS A 1 82 ? 5.079 -3.126 -4.363 1.00 96.88 82 LYS A O 1
ATOM 669 N N . LEU A 1 83 ? 4.323 -1.296 -3.272 1.00 97.88 83 LEU A N 1
ATOM 670 C CA . LEU A 1 83 ? 3.021 -1.272 -3.938 1.00 97.88 83 LEU A CA 1
ATOM 671 C C . LEU A 1 83 ? 3.196 -1.111 -5.449 1.00 97.88 83 LEU A C 1
ATOM 673 O O . LEU A 1 83 ? 2.651 -1.899 -6.213 1.00 97.88 83 LEU A O 1
ATOM 677 N N . MET A 1 84 ? 3.982 -0.130 -5.885 1.00 97.94 84 MET A N 1
ATOM 678 C CA . MET A 1 84 ? 4.154 0.162 -7.307 1.00 97.94 84 MET A CA 1
ATOM 679 C C . MET A 1 84 ? 4.717 -1.029 -8.088 1.00 97.94 84 MET A C 1
ATOM 681 O O . MET A 1 84 ? 4.243 -1.314 -9.185 1.00 97.94 84 MET A O 1
ATOM 685 N N . PHE A 1 85 ? 5.678 -1.764 -7.517 1.00 97.56 85 PHE A N 1
ATOM 686 C CA . PHE A 1 85 ? 6.178 -3.005 -8.116 1.00 97.56 85 PHE A CA 1
ATOM 687 C C . PHE A 1 85 ? 5.099 -4.085 -8.220 1.00 97.56 85 PHE A C 1
ATOM 689 O O . PHE A 1 85 ? 5.035 -4.777 -9.234 1.00 97.56 85 PHE A O 1
ATOM 696 N N . HIS A 1 86 ? 4.241 -4.218 -7.207 1.00 96.75 86 HIS A N 1
ATOM 697 C CA . HIS A 1 86 ? 3.125 -5.163 -7.232 1.00 96.75 86 HIS A CA 1
ATOM 698 C C . HIS A 1 86 ? 2.098 -4.784 -8.312 1.00 96.75 86 HIS A C 1
ATOM 700 O O . HIS A 1 86 ? 1.706 -5.624 -9.115 1.00 96.75 86 HIS A O 1
ATOM 706 N N . VAL A 1 87 ? 1.734 -3.503 -8.397 1.00 97.00 87 VAL A N 1
ATOM 707 C CA . VAL A 1 87 ? 0.833 -2.960 -9.425 1.00 97.00 87 VAL A CA 1
ATOM 708 C C . VAL A 1 87 ? 1.399 -3.193 -10.829 1.00 97.00 87 VAL A C 1
ATOM 710 O O . VAL A 1 87 ? 0.688 -3.645 -11.723 1.00 97.00 87 VAL A O 1
ATOM 713 N N . PHE A 1 88 ? 2.693 -2.937 -11.035 1.00 96.56 88 PHE A N 1
ATOM 714 C CA . PHE A 1 88 ? 3.362 -3.198 -12.312 1.00 96.56 88 PHE A CA 1
ATOM 715 C C . PHE A 1 88 ? 3.451 -4.680 -12.656 1.00 96.56 88 PHE A C 1
ATOM 717 O O . PHE A 1 88 ? 3.396 -5.023 -13.836 1.00 96.56 88 PHE A O 1
ATOM 724 N N . TYR A 1 89 ? 3.573 -5.549 -11.656 1.00 95.69 89 TYR A N 1
ATOM 725 C CA . TYR A 1 89 ? 3.511 -6.988 -11.861 1.00 95.69 89 TYR A CA 1
ATOM 726 C C . TYR A 1 89 ? 2.112 -7.423 -12.321 1.00 95.69 89 TYR A C 1
ATOM 728 O O . TYR A 1 89 ? 1.992 -8.088 -13.347 1.00 95.69 89 TYR A O 1
ATOM 736 N N . GLU A 1 90 ? 1.053 -6.982 -11.635 1.00 94.81 90 GLU A N 1
ATOM 737 C CA . GLU A 1 90 ? -0.335 -7.298 -12.010 1.00 94.81 90 GLU A CA 1
ATOM 738 C C . GLU A 1 90 ? -0.709 -6.760 -13.398 1.00 94.81 90 GLU A C 1
ATOM 740 O O . GLU A 1 90 ? -1.336 -7.466 -14.189 1.00 94.81 90 GLU A O 1
ATOM 745 N N . ALA A 1 91 ? -0.277 -5.540 -13.726 1.00 94.00 91 ALA A N 1
ATOM 746 C CA . ALA A 1 91 ? -0.531 -4.914 -15.024 1.00 94.00 91 ALA A CA 1
ATOM 747 C C . ALA A 1 91 ? 0.402 -5.410 -16.154 1.00 94.00 91 ALA A C 1
ATOM 749 O O . ALA A 1 91 ? 0.260 -4.993 -17.306 1.00 94.00 91 ALA A O 1
ATOM 750 N N . GLY A 1 92 ? 1.343 -6.314 -15.856 1.00 93.44 92 GLY A N 1
ATOM 751 C CA . GLY A 1 92 ? 2.208 -6.956 -16.851 1.00 93.44 92 GLY A CA 1
ATOM 752 C C . GLY A 1 92 ? 3.391 -6.114 -17.340 1.00 93.44 92 GLY A C 1
ATOM 753 O O . GLY A 1 92 ? 4.019 -6.479 -18.330 1.00 93.44 92 GLY A O 1
ATOM 754 N N . PHE A 1 93 ? 3.729 -5.013 -16.664 1.00 94.50 93 PHE A N 1
ATOM 755 C CA . PHE A 1 93 ? 4.920 -4.209 -16.973 1.00 94.50 93 PHE A CA 1
ATOM 756 C C . PHE A 1 93 ? 6.215 -4.895 -16.535 1.00 94.50 93 PHE A C 1
ATOM 758 O O . PHE A 1 93 ? 7.261 -4.712 -17.161 1.00 94.50 93 PHE A O 1
ATOM 765 N N . VAL A 1 94 ? 6.156 -5.678 -15.456 1.00 96.00 94 VAL A N 1
ATOM 766 C CA . VAL A 1 94 ? 7.296 -6.441 -14.940 1.00 96.00 94 VAL A CA 1
ATOM 767 C C . VAL A 1 94 ? 6.897 -7.877 -14.622 1.00 96.00 94 VAL A C 1
ATOM 769 O O . VAL A 1 94 ? 5.747 -8.166 -14.311 1.00 96.00 94 VAL A O 1
ATOM 772 N N . SER A 1 95 ? 7.866 -8.784 -14.642 1.00 95.44 95 SER A N 1
ATOM 773 C CA . SER A 1 95 ? 7.749 -10.108 -14.028 1.00 95.44 95 SER A CA 1
ATOM 774 C C . SER A 1 95 ? 8.561 -10.161 -12.746 1.00 95.44 95 SER A C 1
ATOM 776 O O . SER A 1 95 ? 9.635 -9.563 -12.686 1.00 95.44 95 SER A O 1
ATOM 778 N N . ILE A 1 96 ? 8.094 -10.937 -11.768 1.00 93.88 96 ILE A N 1
ATOM 779 C CA . ILE A 1 96 ? 8.833 -11.227 -10.538 1.00 93.88 96 ILE A CA 1
ATOM 780 C C . ILE A 1 96 ? 9.042 -12.740 -10.444 1.00 93.88 96 ILE A C 1
ATOM 782 O O . ILE A 1 96 ? 8.078 -13.485 -10.285 1.00 93.88 96 ILE A O 1
ATOM 786 N N . GLN A 1 97 ? 10.290 -13.197 -10.552 1.00 92.88 97 GLN A N 1
ATOM 787 C CA . GLN A 1 97 ? 10.672 -14.610 -10.432 1.00 92.88 97 GLN A CA 1
ATOM 788 C C . GLN A 1 97 ? 11.785 -14.734 -9.397 1.00 92.88 97 GLN A C 1
ATOM 790 O O . GLN A 1 97 ? 12.812 -14.081 -9.521 1.00 92.88 97 GLN A O 1
ATOM 795 N N . GLU A 1 98 ? 11.561 -15.504 -8.329 1.00 88.81 98 GLU A N 1
ATOM 796 C CA . GLU A 1 98 ? 12.530 -15.668 -7.225 1.00 88.81 98 GLU A CA 1
ATOM 797 C C . GLU A 1 98 ? 13.033 -14.331 -6.632 1.00 88.81 98 GLU A C 1
ATOM 799 O O . GLU A 1 98 ? 14.167 -14.188 -6.180 1.00 88.81 98 GLU A O 1
ATOM 804 N N . GLY A 1 99 ? 12.169 -13.309 -6.636 1.00 87.19 99 GLY A N 1
ATOM 805 C CA . GLY A 1 99 ? 12.512 -11.957 -6.185 1.00 87.19 99 GLY A CA 1
ATOM 806 C C . GLY A 1 99 ? 13.329 -11.130 -7.185 1.00 87.19 99 GLY A C 1
ATOM 807 O O . GLY A 1 99 ? 13.630 -9.973 -6.882 1.00 87.19 99 GLY A O 1
ATOM 808 N N . GLN A 1 100 ? 13.655 -11.677 -8.361 1.00 94.88 100 GLN A N 1
ATOM 809 C CA . GLN A 1 100 ? 14.184 -10.918 -9.487 1.00 94.88 100 GLN A CA 1
ATOM 810 C C . GLN A 1 100 ? 13.064 -10.249 -10.276 1.00 94.88 100 GLN A C 1
ATOM 812 O O . GLN A 1 100 ? 12.107 -10.900 -10.692 1.00 94.88 100 GLN A O 1
ATOM 817 N N . VAL A 1 101 ? 13.210 -8.946 -10.489 1.00 96.81 101 VAL A N 1
ATOM 818 C CA . VAL A 1 101 ? 12.325 -8.128 -11.312 1.00 96.81 101 VAL A CA 1
ATOM 819 C C . VAL A 1 101 ? 12.949 -7.965 -12.689 1.00 96.81 101 VAL A C 1
ATOM 821 O O . VAL A 1 101 ? 14.115 -7.593 -12.788 1.00 96.81 101 VAL A O 1
ATOM 824 N N . ALA A 1 102 ? 12.159 -8.188 -13.737 1.00 96.12 102 ALA A N 1
ATOM 825 C CA . ALA A 1 102 ? 12.538 -7.918 -15.122 1.00 96.12 102 ALA A CA 1
ATOM 826 C C . ALA A 1 102 ? 11.398 -7.199 -15.852 1.00 96.12 102 ALA A C 1
ATOM 828 O O . ALA A 1 102 ? 10.230 -7.558 -15.676 1.00 96.12 102 ALA A O 1
ATOM 829 N N . VAL A 1 103 ? 11.731 -6.195 -16.667 1.00 95.31 103 VAL A N 1
ATOM 830 C CA . VAL A 1 103 ? 10.754 -5.488 -17.509 1.00 95.31 103 VAL A CA 1
ATOM 831 C C . VAL A 1 103 ? 10.264 -6.414 -18.615 1.00 95.31 103 VAL A C 1
ATOM 833 O O . VAL A 1 103 ? 11.043 -7.159 -19.205 1.00 95.31 103 VAL A O 1
ATOM 836 N N . GLN A 1 104 ? 8.962 -6.379 -18.874 1.00 93.38 104 GLN A N 1
ATOM 837 C CA . GLN A 1 104 ? 8.324 -7.156 -19.929 1.00 93.38 104 GLN A CA 1
ATOM 838 C C . GLN A 1 104 ? 8.145 -6.317 -21.197 1.00 93.38 104 GLN A C 1
ATOM 840 O O . GLN A 1 104 ? 7.955 -5.098 -21.128 1.00 93.38 104 GLN A O 1
ATOM 845 N N . ASP A 1 105 ? 8.152 -6.993 -22.349 1.00 85.12 105 ASP A N 1
ATOM 846 C CA . ASP A 1 105 ? 7.842 -6.382 -23.640 1.00 85.12 105 ASP A CA 1
ATOM 847 C C . ASP A 1 105 ? 6.506 -5.635 -23.607 1.00 85.12 105 ASP A C 1
ATOM 849 O O . ASP A 1 105 ? 5.536 -6.087 -22.994 1.00 85.12 105 ASP A O 1
ATOM 853 N N . ALA A 1 106 ? 6.429 -4.526 -24.346 1.00 80.75 106 ALA A N 1
ATOM 854 C CA . ALA A 1 106 ? 5.227 -3.693 -24.412 1.00 80.75 106 ALA A CA 1
ATOM 855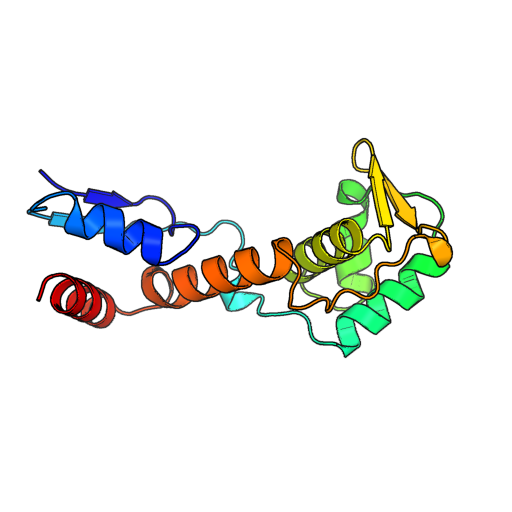 C C . ALA A 1 106 ? 3.974 -4.446 -24.889 1.00 80.75 106 ALA A C 1
ATOM 857 O O . ALA A 1 106 ? 2.856 -4.071 -24.552 1.00 80.75 106 ALA A O 1
ATOM 858 N N . SER A 1 107 ? 4.148 -5.547 -25.625 1.00 75.50 107 SER A N 1
ATOM 859 C CA . SER A 1 107 ? 3.054 -6.427 -26.048 1.00 75.50 107 SER A CA 1
ATOM 860 C C . SER A 1 107 ? 2.362 -7.160 -24.892 1.00 75.50 107 SER A C 1
ATOM 862 O O . SER A 1 107 ? 1.248 -7.647 -25.067 1.00 75.50 107 SER A O 1
ATOM 864 N N . ARG A 1 108 ? 3.004 -7.250 -23.719 1.00 76.94 108 ARG A N 1
ATOM 865 C CA . ARG A 1 108 ? 2.449 -7.852 -22.497 1.00 76.94 108 ARG A CA 1
ATOM 866 C C . ARG A 1 108 ? 1.810 -6.831 -21.561 1.00 76.94 108 ARG A C 1
ATOM 868 O O . ARG A 1 108 ? 1.219 -7.230 -20.559 1.00 76.94 108 ARG A O 1
ATOM 875 N N . HIS A 1 109 ? 1.920 -5.537 -21.872 1.00 81.31 109 HIS A N 1
ATOM 876 C CA . HIS A 1 109 ? 1.315 -4.483 -21.064 1.00 81.31 109 HIS A CA 1
ATOM 877 C C . HIS A 1 109 ? -0.195 -4.562 -21.221 1.00 81.31 109 HIS A C 1
ATOM 879 O O . HIS A 1 109 ? -0.737 -4.465 -22.323 1.00 81.31 109 HIS A O 1
ATOM 885 N N . GLN A 1 110 ? -0.882 -4.756 -20.105 1.00 78.25 110 GLN A N 1
ATOM 886 C CA . GLN A 1 110 ? -2.331 -4.723 -20.101 1.00 78.25 110 GLN A CA 1
ATOM 887 C C . GLN A 1 110 ? -2.779 -3.262 -20.135 1.00 78.25 110 GLN A C 1
ATOM 889 O O . GLN A 1 110 ? -2.192 -2.408 -19.470 1.00 78.25 110 GLN A O 1
ATOM 894 N N . ASN A 1 111 ? -3.852 -2.964 -20.869 1.00 74.94 111 ASN A N 1
ATOM 895 C CA . ASN A 1 111 ? -4.487 -1.644 -20.840 1.00 74.94 111 ASN A CA 1
ATOM 896 C C . ASN A 1 111 ? -5.351 -1.486 -19.572 1.00 74.94 111 ASN A C 1
ATOM 898 O O . ASN A 1 111 ? -6.537 -1.170 -19.642 1.00 74.94 111 ASN A O 1
ATOM 902 N N . THR A 1 112 ? -4.762 -1.808 -18.420 1.00 77.56 112 THR A N 1
ATOM 903 C CA . THR A 1 112 ? -5.405 -1.824 -17.108 1.00 77.56 112 THR A CA 1
ATOM 904 C C . THR A 1 112 ? -5.106 -0.508 -16.408 1.00 77.56 112 THR A C 1
ATOM 906 O O . THR A 1 112 ? -3.954 -0.071 -16.345 1.00 77.56 112 THR A O 1
ATOM 909 N N . ASN A 1 113 ? -6.137 0.128 -15.857 1.00 87.69 113 ASN A N 1
ATOM 910 C CA . ASN A 1 113 ? -5.947 1.275 -14.983 1.00 87.69 113 ASN A CA 1
ATOM 911 C C . ASN A 1 113 ? -5.168 0.827 -13.732 1.00 87.69 113 ASN A C 1
ATOM 913 O O . ASN A 1 113 ? -5.584 -0.097 -13.036 1.00 87.69 113 ASN A O 1
ATOM 917 N N . LEU A 1 114 ? -4.030 1.466 -13.449 1.00 90.81 114 LEU A N 1
ATOM 918 C CA . LEU A 1 114 ? -3.140 1.069 -12.350 1.00 90.81 114 LEU A CA 1
ATOM 919 C C . LEU A 1 114 ? -3.847 1.110 -10.987 1.00 90.81 114 LEU A C 1
ATOM 921 O O . LEU A 1 114 ? -3.601 0.254 -10.139 1.00 90.81 114 LEU A O 1
ATOM 925 N N . GLU A 1 115 ? -4.763 2.062 -10.805 1.00 91.00 115 GLU A N 1
ATOM 926 C CA . GLU A 1 115 ? -5.569 2.221 -9.586 1.00 91.00 115 GLU A CA 1
ATOM 927 C C . GLU A 1 115 ? -6.649 1.132 -9.450 1.00 91.00 115 GLU A C 1
ATOM 929 O O . GLU A 1 115 ? -7.170 0.875 -8.366 1.00 91.00 115 GLU A O 1
ATOM 934 N N . GLU A 1 116 ? -6.957 0.434 -10.546 1.00 91.19 116 GLU A N 1
ATOM 935 C CA . GLU A 1 116 ? -7.895 -0.686 -10.577 1.00 91.19 116 GLU A CA 1
ATOM 936 C C . GLU A 1 116 ? -7.212 -2.048 -10.432 1.00 91.19 116 GLU A C 1
ATOM 938 O O . GLU A 1 116 ? -7.860 -3.085 -10.558 1.00 91.19 116 GLU A O 1
ATOM 943 N N . THR A 1 117 ? -5.914 -2.088 -10.157 1.00 95.88 117 THR A N 1
ATOM 944 C CA . THR A 1 117 ? -5.241 -3.346 -9.818 1.00 95.88 117 THR A CA 1
ATOM 945 C C . THR A 1 117 ? -5.690 -3.843 -8.439 1.00 95.88 117 THR A C 1
ATOM 947 O O . THR A 1 117 ? -6.105 -3.063 -7.571 1.00 95.88 117 THR A O 1
ATOM 950 N N . ALA A 1 118 ? -5.656 -5.159 -8.225 1.00 96.19 118 ALA A N 1
ATOM 951 C CA . ALA A 1 118 ? -6.034 -5.748 -6.943 1.00 96.19 118 ALA A CA 1
ATOM 952 C C . ALA A 1 118 ? -5.061 -5.303 -5.844 1.00 96.19 118 ALA A C 1
ATOM 954 O O . ALA A 1 118 ? -5.503 -4.949 -4.751 1.00 96.19 118 ALA A O 1
ATOM 955 N N . ALA A 1 119 ? -3.767 -5.219 -6.164 1.00 97.12 119 ALA A N 1
ATOM 956 C CA . ALA A 1 119 ? -2.745 -4.673 -5.279 1.00 97.12 119 ALA A CA 1
ATOM 957 C C . ALA A 1 119 ? -3.056 -3.241 -4.821 1.00 97.12 119 ALA A C 1
ATOM 959 O O . ALA A 1 119 ? -2.959 -2.952 -3.627 1.00 97.12 119 ALA A O 1
ATOM 960 N N . TYR A 1 120 ? -3.457 -2.354 -5.741 1.00 97.56 120 TYR A N 1
ATOM 961 C CA . TYR A 1 120 ? -3.794 -0.968 -5.403 1.00 97.56 120 TYR A CA 1
ATOM 962 C C . TYR A 1 120 ? -5.015 -0.890 -4.489 1.00 97.56 120 TYR A C 1
ATOM 964 O O . TYR A 1 120 ? -4.954 -0.269 -3.429 1.00 97.56 120 TYR A O 1
ATOM 972 N N . ARG A 1 121 ? -6.100 -1.591 -4.840 1.00 96.88 121 ARG A N 1
ATOM 973 C CA . ARG A 1 121 ? -7.318 -1.623 -4.016 1.00 96.88 121 ARG A CA 1
ATOM 974 C C . ARG A 1 121 ? -7.082 -2.225 -2.633 1.00 96.88 121 ARG A C 1
ATOM 976 O O . ARG A 1 121 ? -7.569 -1.682 -1.647 1.00 96.88 121 ARG A O 1
ATOM 983 N N . ALA A 1 122 ? -6.311 -3.307 -2.542 1.00 97.31 122 ALA A N 1
ATOM 984 C CA . ALA A 1 122 ? -5.965 -3.923 -1.264 1.00 97.31 122 ALA A CA 1
ATOM 985 C C . ALA A 1 122 ? -5.095 -3.000 -0.397 1.00 97.31 122 ALA A C 1
ATOM 987 O O . ALA A 1 122 ? -5.272 -2.946 0.818 1.00 97.31 122 ALA A O 1
ATOM 988 N N . TYR A 1 123 ? -4.172 -2.253 -1.009 1.00 97.62 123 TYR A N 1
ATOM 989 C CA . TYR A 1 123 ? -3.366 -1.267 -0.295 1.00 97.62 123 TYR A CA 1
ATOM 990 C C . TYR A 1 123 ? -4.217 -0.116 0.230 1.00 97.62 123 TYR A C 1
ATOM 992 O O . TYR A 1 123 ? -4.074 0.241 1.396 1.00 97.62 123 TYR A O 1
ATOM 1000 N N . GLN A 1 124 ? -5.118 0.419 -0.599 1.00 97.50 124 GLN A N 1
ATOM 1001 C CA . GLN A 1 124 ? -6.063 1.458 -0.194 1.00 97.50 124 GLN A CA 1
ATOM 1002 C C . GLN A 1 124 ? -6.931 0.987 0.977 1.00 97.50 124 GLN A C 1
ATOM 1004 O O . GLN A 1 124 ? -6.995 1.665 1.992 1.00 97.50 124 GLN A O 1
ATOM 1009 N N . ALA A 1 125 ? -7.519 -0.208 0.894 1.00 97.69 125 ALA A N 1
ATOM 1010 C CA . ALA A 1 125 ? -8.367 -0.733 1.963 1.00 97.69 125 ALA A CA 1
ATOM 1011 C C . ALA A 1 125 ? -7.603 -0.933 3.286 1.00 97.69 125 ALA A C 1
ATOM 1013 O O . ALA A 1 125 ? -8.128 -0.645 4.364 1.00 97.69 125 ALA A O 1
ATOM 1014 N N . ALA A 1 126 ? -6.347 -1.381 3.212 1.00 97.00 126 ALA A N 1
ATOM 1015 C CA . ALA A 1 126 ? -5.489 -1.499 4.385 1.00 97.00 126 ALA A CA 1
ATOM 1016 C C . ALA A 1 126 ? -5.084 -0.122 4.936 1.00 97.00 126 ALA A C 1
ATOM 1018 O O . ALA A 1 126 ? -4.976 0.043 6.147 1.00 97.00 126 ALA A O 1
ATOM 1019 N N . MET A 1 127 ? -4.884 0.866 4.061 1.00 97.06 127 MET A N 1
ATOM 1020 C CA . MET A 1 127 ? -4.624 2.253 4.440 1.00 97.06 127 MET A CA 1
ATOM 1021 C C . MET A 1 127 ? -5.821 2.866 5.180 1.00 97.06 127 MET A C 1
ATOM 1023 O O . MET A 1 127 ? -5.637 3.421 6.261 1.00 97.06 127 MET A O 1
ATOM 1027 N N . ASP A 1 128 ? -7.034 2.685 4.657 1.00 96.88 128 ASP A N 1
ATOM 1028 C CA . ASP A 1 128 ? -8.281 3.140 5.286 1.00 96.88 128 ASP A CA 1
ATOM 1029 C C . ASP A 1 128 ? -8.500 2.448 6.640 1.00 96.88 128 ASP A C 1
ATOM 1031 O O . ASP A 1 128 ? -8.950 3.059 7.610 1.00 96.88 128 ASP A O 1
ATOM 1035 N N . SER A 1 129 ? -8.142 1.162 6.739 1.00 97.12 129 SER A N 1
ATOM 1036 C CA . SER A 1 129 ? -8.203 0.437 8.008 1.00 97.12 129 SER A CA 1
ATOM 1037 C C . SER A 1 129 ? -7.204 0.969 9.037 1.00 97.12 129 SER A C 1
ATOM 1039 O O . SER A 1 129 ? -7.524 1.009 10.226 1.00 97.12 129 SER A O 1
ATOM 1041 N N . GLU A 1 130 ? -5.994 1.345 8.618 1.00 97.06 130 GLU A N 1
ATOM 1042 C CA . GLU A 1 130 ? -5.018 1.988 9.500 1.00 97.06 130 GLU A CA 1
ATOM 1043 C C . GLU A 1 130 ? -5.535 3.354 9.969 1.00 97.06 130 GLU A C 1
ATOM 1045 O O . GLU A 1 130 ? -5.482 3.646 11.163 1.00 97.06 130 GLU A O 1
ATOM 1050 N N . GLU A 1 131 ? -6.094 4.166 9.070 1.00 96.25 131 GLU A N 1
ATOM 1051 C CA . GLU A 1 131 ? -6.698 5.457 9.417 1.00 96.25 131 GLU A CA 1
ATOM 1052 C C . GLU A 1 131 ? -7.799 5.301 10.476 1.00 96.25 131 GLU A C 1
ATOM 1054 O O . GLU A 1 131 ? -7.782 5.973 11.508 1.00 96.25 131 GLU A O 1
ATOM 1059 N N . ALA A 1 132 ? -8.726 4.367 10.250 1.00 95.94 132 ALA A N 1
ATOM 1060 C CA . ALA A 1 132 ? -9.911 4.188 11.081 1.00 95.94 132 ALA A CA 1
ATOM 1061 C C . ALA A 1 132 ? -9.635 3.556 12.455 1.00 95.94 132 ALA A C 1
ATOM 1063 O O . ALA A 1 132 ? -10.444 3.729 13.368 1.00 95.94 132 ALA A O 1
ATOM 1064 N N . LEU A 1 133 ? -8.538 2.804 12.608 1.00 95.88 133 LEU A N 1
ATOM 1065 C CA . LEU A 1 133 ? -8.281 2.013 13.819 1.00 95.88 133 LEU A CA 1
ATOM 1066 C C . LEU A 1 133 ? -6.944 2.325 14.500 1.00 95.88 133 LEU A C 1
ATOM 1068 O O . LEU A 1 133 ? -6.881 2.303 15.726 1.00 95.88 133 LEU A O 1
ATOM 1072 N N . VAL A 1 134 ? -5.882 2.607 13.741 1.00 95.62 134 VAL A N 1
ATOM 1073 C CA . VAL A 1 134 ? -4.539 2.884 14.288 1.00 95.62 134 VAL A CA 1
ATOM 1074 C C . VAL A 1 134 ? -4.363 4.374 14.570 1.00 95.62 134 VAL A C 1
ATOM 1076 O O . VAL A 1 134 ? -3.836 4.745 15.616 1.00 95.62 134 VAL A O 1
ATOM 1079 N N . PHE A 1 135 ? -4.806 5.230 13.645 1.00 95.12 135 PHE A N 1
ATOM 1080 C CA . PHE A 1 135 ? -4.640 6.685 13.743 1.00 95.12 135 PHE A CA 1
ATOM 1081 C C . PHE A 1 135 ? -5.880 7.414 14.278 1.00 95.12 135 PHE A C 1
ATOM 1083 O O . PHE A 1 135 ? -5.828 8.620 14.524 1.00 95.12 135 PHE A O 1
ATOM 1090 N N . ALA A 1 136 ? -6.976 6.691 14.509 1.00 94.94 136 ALA A N 1
ATOM 1091 C CA . ALA A 1 136 ? -8.180 7.219 15.129 1.00 94.94 136 ALA A CA 1
ATOM 1092 C C . ALA A 1 136 ? -8.050 7.326 16.655 1.00 94.94 136 ALA A C 1
ATOM 1094 O O . ALA A 1 136 ? -7.348 6.567 17.324 1.00 94.94 136 ALA A O 1
ATOM 1095 N N . THR A 1 137 ? -8.803 8.254 17.238 1.00 95.25 137 THR A N 1
ATOM 1096 C CA . THR A 1 137 ? -8.981 8.326 18.690 1.00 95.25 137 THR A CA 1
ATOM 1097 C C . THR A 1 137 ? -9.892 7.201 19.181 1.00 95.25 137 THR A C 1
ATOM 1099 O O . THR A 1 137 ? -10.765 6.711 18.460 1.00 95.25 137 THR A O 1
ATOM 1102 N N . LEU A 1 138 ? -9.755 6.831 20.456 1.00 94.00 138 LEU A N 1
ATOM 1103 C CA . LEU A 1 138 ? -10.610 5.813 21.070 1.00 94.00 138 LEU A CA 1
ATOM 1104 C C . LEU A 1 138 ? -12.106 6.155 20.958 1.00 94.00 138 LEU A C 1
ATOM 1106 O O . LEU A 1 138 ? -12.928 5.255 20.792 1.00 94.00 138 LEU A O 1
ATOM 1110 N N . ASP A 1 139 ? -12.470 7.436 21.034 1.00 96.12 139 ASP A N 1
ATOM 1111 C CA . ASP A 1 139 ? -13.865 7.858 20.912 1.00 96.12 139 ASP A CA 1
ATOM 1112 C C . ASP A 1 139 ? -14.387 7.694 19.481 1.00 96.12 139 ASP A C 1
ATOM 1114 O O . ASP A 1 139 ? -15.496 7.196 19.303 1.00 96.12 139 ASP A O 1
ATOM 1118 N N . GLN A 1 140 ? -13.573 7.979 18.459 1.00 96.81 140 GLN A N 1
ATOM 1119 C CA . GLN A 1 140 ? -13.931 7.693 17.063 1.00 96.81 140 GLN A CA 1
ATOM 1120 C C . GLN A 1 140 ? -14.162 6.194 16.832 1.00 96.81 140 GLN A C 1
ATOM 1122 O O . GLN A 1 140 ? -15.151 5.817 16.204 1.00 96.81 140 GLN A O 1
ATOM 1127 N N . ILE A 1 141 ? -13.306 5.334 17.394 1.00 96.25 141 ILE A N 1
ATOM 1128 C CA . ILE A 1 141 ? -13.459 3.875 17.290 1.00 96.25 141 ILE A CA 1
ATOM 1129 C C . ILE A 1 141 ? -14.738 3.410 18.003 1.00 96.25 141 ILE A C 1
ATOM 1131 O O . ILE A 1 141 ? -15.491 2.598 17.464 1.00 96.25 141 ILE A O 1
ATOM 1135 N N . LYS A 1 142 ? -15.035 3.939 19.197 1.00 95.06 142 LYS A N 1
ATOM 1136 C CA . LYS A 1 142 ? -16.280 3.624 19.919 1.00 95.06 142 LYS A CA 1
ATOM 1137 C C . LYS A 1 142 ? -17.515 4.028 19.121 1.00 95.06 142 LYS A C 1
ATOM 1139 O O . LYS A 1 142 ? -18.453 3.241 19.039 1.00 95.06 142 LYS A O 1
ATOM 1144 N N . GLU A 1 143 ? -17.528 5.230 18.552 1.00 96.38 143 GLU A N 1
ATOM 1145 C CA . GLU A 1 143 ? -18.642 5.697 17.722 1.00 96.38 143 GLU A CA 1
ATOM 1146 C C . GLU A 1 143 ? -18.799 4.847 16.459 1.00 96.38 143 GLU A C 1
ATOM 1148 O O . GLU A 1 143 ? -19.918 4.484 16.097 1.00 96.38 143 GLU A O 1
ATOM 1153 N N . TYR A 1 144 ? -17.691 4.430 15.841 1.00 95.88 144 TYR A N 1
ATOM 1154 C CA . TYR A 1 144 ? -17.723 3.484 14.730 1.00 95.88 144 TYR A CA 1
ATOM 1155 C C . TYR A 1 144 ? -18.391 2.160 15.132 1.00 95.88 144 TYR A C 1
ATOM 1157 O O . TYR A 1 144 ? -19.346 1.739 14.481 1.00 95.88 144 TYR A O 1
ATOM 1165 N N . VAL A 1 145 ? -17.945 1.538 16.233 1.00 94.75 145 VAL A N 1
ATOM 1166 C CA . VAL A 1 145 ? -18.502 0.272 16.749 1.00 94.75 145 VAL A CA 1
ATOM 1167 C C . VAL A 1 145 ? -19.986 0.406 17.100 1.00 94.75 145 VAL A C 1
ATOM 1169 O O . VAL A 1 145 ? -20.768 -0.495 16.802 1.00 94.75 145 VAL A O 1
ATOM 1172 N N . LYS A 1 146 ? -20.399 1.525 17.711 1.00 94.38 146 LYS A N 1
ATOM 1173 C CA . LYS A 1 146 ? -21.816 1.798 18.002 1.00 94.38 146 LYS A CA 1
ATOM 1174 C C . LYS A 1 146 ? -22.648 1.865 16.724 1.00 94.38 146 LYS A C 1
ATOM 1176 O O . LYS A 1 146 ? -23.701 1.244 16.671 1.00 94.38 146 LYS A O 1
ATOM 1181 N N . ARG A 1 147 ? -22.162 2.581 15.705 1.00 95.44 147 ARG A N 1
ATOM 1182 C CA . ARG A 1 147 ? -22.861 2.787 14.429 1.00 95.44 147 ARG A CA 1
ATOM 1183 C C . ARG A 1 147 ? -23.060 1.499 13.636 1.00 95.44 147 ARG A C 1
ATOM 1185 O O . ARG A 1 147 ? -24.065 1.372 12.956 1.00 95.44 147 ARG A O 1
ATOM 1192 N N . ILE A 1 148 ? -22.111 0.565 13.673 1.00 94.50 148 ILE A N 1
ATOM 1193 C CA . ILE A 1 148 ? -22.269 -0.708 12.948 1.00 94.50 148 ILE A CA 1
ATOM 1194 C C . ILE A 1 148 ? -23.151 -1.710 13.702 1.00 94.50 148 ILE A C 1
ATOM 1196 O O . ILE A 1 148 ? -23.700 -2.611 13.081 1.00 94.50 148 ILE A O 1
ATOM 1200 N N . ARG A 1 149 ? -23.293 -1.560 15.027 1.00 88.31 149 ARG A N 1
ATOM 1201 C CA . ARG A 1 149 ? -24.156 -2.401 15.875 1.00 88.31 149 ARG A CA 1
ATOM 1202 C C . ARG A 1 149 ? -25.609 -1.916 15.962 1.00 88.31 149 ARG A C 1
ATOM 1204 O O . ARG A 1 149 ? -26.435 -2.668 16.475 1.00 88.31 149 ARG A O 1
ATOM 1211 N N . SER A 1 150 ? -25.895 -0.679 15.547 1.00 81.75 150 SER A N 1
ATOM 1212 C CA . SER A 1 150 ? -27.244 -0.093 15.515 1.00 81.75 150 SER A CA 1
ATOM 1213 C C . SER A 1 150 ? -28.004 -0.500 14.263 1.00 81.75 150 SER A C 1
ATOM 1215 O O . SER A 1 150 ? -29.187 -0.869 14.402 1.00 81.75 150 SER A O 1
#

InterPro domains:
  IPR018779 Single-stranded-DNA-specific exonuclease RecJ, C-terminal [PF10141] (3-144)

pLDDT: mean 93.99, std 4.7, range [74.94, 97.94]

Radius of gyration: 18.73 Å; chains: 1; bounding box: 46×27×52 Å